Protein AF-A0A3D5YM19-F1 (afdb_monomer_lite)

Foldseek 3Di:
DDDDDDDPDDDDPPDDDDDDDDDDDDDVPAALVVLCCVQVPVLVVLLVVLVVVLVVLVVVCVVDVVSVVVCVVVSVVSVVSNVVSVCSNVVCVVVVVSVVRVVVVVVVQVVQVVPPVSCVVCVCVSVVND

Sequence (130 aa):
AQHLKVNIGPRTPGEFTMVLGYPGTTQEYLPAVAMDQLVNEVNAYKVEVRTVLLEIMDREMRKNEKAKIQYASKYASTANGWKKWIGQIEGIESTKGLDRKRRLEADFTARIAADPSLWSEYGSLLNDLN

Radius of gyration: 22.48 Å; chains: 1; bounding box: 57×44×56 Å

pLDDT: mean 96.61, std 2.2, range [79.94, 98.56]

Secondary structure (DSSP, 8-state):
---PPPP-SPP-TT-------------TT--HHHHHIIIIIIIHHHHHHHHHHHHHHHHHHHH-HHHHHHHHHHHHHHHHHHHHHHHHHHHHHHHTHHHHHHHHHHHHHHHHHTSHHHHHHHTTHHHHH-

Structure (mmCIF, N/CA/C/O backbone):
data_AF-A0A3D5YM19-F1
#
_entry.id   AF-A0A3D5YM19-F1
#
loop_
_atom_site.group_PDB
_atom_site.id
_atom_site.type_symbol
_atom_site.label_atom_id
_atom_site.label_alt_id
_atom_site.label_comp_id
_atom_site.label_asym_id
_atom_site.label_entity_id
_atom_site.label_seq_id
_atom_site.pdbx_PDB_ins_code
_atom_site.Cartn_x
_atom_site.Cartn_y
_atom_site.Cartn_z
_atom_site.occupancy
_atom_site.B_iso_or_equiv
_atom_site.auth_seq_id
_atom_site.auth_comp_id
_atom_site.auth_asym_id
_atom_site.auth_atom_id
_atom_site.pdbx_PDB_model_num
ATOM 1 N N . ALA A 1 1 ? -16.040 32.474 -5.975 1.00 79.94 1 ALA A N 1
ATOM 2 C CA . ALA A 1 1 ? -16.119 31.153 -5.317 1.00 79.94 1 ALA A CA 1
ATOM 3 C C . ALA A 1 1 ? -16.968 30.221 -6.175 1.00 79.94 1 ALA A C 1
ATOM 5 O O . ALA A 1 1 ? -17.964 30.680 -6.721 1.00 79.94 1 ALA A O 1
ATOM 6 N N . GLN A 1 2 ? -16.566 28.959 -6.333 1.00 92.19 2 GLN A N 1
ATOM 7 C CA . GLN A 1 2 ? -17.344 27.931 -7.036 1.00 92.19 2 GLN A CA 1
ATOM 8 C C . GLN A 1 2 ? -17.770 26.838 -6.051 1.00 92.19 2 GLN A C 1
ATOM 10 O O . GLN A 1 2 ? -17.129 26.652 -5.020 1.00 92.19 2 GLN A O 1
ATOM 15 N N . HIS A 1 3 ? -18.854 26.138 -6.372 1.00 94.69 3 HIS A N 1
ATOM 16 C CA . HIS A 1 3 ? -19.373 25.006 -5.608 1.00 94.69 3 HIS A CA 1
ATOM 17 C C . HIS A 1 3 ? -19.777 23.881 -6.566 1.00 94.69 3 HIS A C 1
ATOM 19 O O . HIS A 1 3 ? -20.058 24.124 -7.743 1.00 94.69 3 HIS A O 1
ATOM 25 N N . LEU A 1 4 ? -19.799 22.647 -6.061 1.00 96.94 4 LEU A N 1
ATOM 26 C CA . LEU A 1 4 ? -20.232 21.484 -6.832 1.00 96.94 4 LEU A CA 1
ATOM 27 C C . LEU A 1 4 ? -21.754 21.495 -7.008 1.00 96.94 4 LEU A C 1
ATOM 29 O O . LEU A 1 4 ? -22.491 21.838 -6.085 1.00 96.94 4 LEU A O 1
ATOM 33 N N . LYS A 1 5 ? -22.224 21.077 -8.186 1.00 96.44 5 LYS A N 1
ATOM 34 C CA . LYS A 1 5 ? -23.646 20.831 -8.458 1.00 96.44 5 LYS A CA 1
ATOM 35 C C . LYS A 1 5 ? -23.931 19.339 -8.315 1.00 96.44 5 LYS A C 1
ATOM 37 O O . LYS A 1 5 ? -23.158 18.517 -8.802 1.00 96.44 5 LYS A O 1
ATOM 42 N N . VAL A 1 6 ? -25.037 18.995 -7.663 1.00 95.56 6 VAL A N 1
ATOM 43 C CA . VAL A 1 6 ? -25.442 17.601 -7.444 1.00 95.56 6 VAL A CA 1
ATOM 44 C C . VAL A 1 6 ? -26.319 17.141 -8.604 1.00 95.56 6 VAL A C 1
ATOM 46 O O . VAL A 1 6 ? -27.329 17.772 -8.909 1.00 95.56 6 VAL A O 1
ATOM 49 N N . ASN A 1 7 ? -25.938 16.040 -9.249 1.00 94.69 7 ASN A N 1
ATOM 50 C CA . ASN A 1 7 ? -26.794 15.364 -10.219 1.00 94.69 7 ASN A CA 1
ATOM 51 C C . ASN A 1 7 ? -27.857 14.533 -9.473 1.00 94.69 7 ASN A C 1
ATOM 53 O O . ASN A 1 7 ? -27.492 13.711 -8.635 1.00 94.69 7 ASN A O 1
ATOM 57 N N . ILE A 1 8 ? -29.141 14.748 -9.779 1.00 96.81 8 ILE A N 1
ATOM 58 C CA . ILE A 1 8 ? -30.290 14.010 -9.209 1.00 96.81 8 ILE A CA 1
ATOM 59 C C . ILE A 1 8 ? -30.790 12.873 -10.112 1.00 96.81 8 ILE A C 1
ATOM 61 O O . ILE A 1 8 ? -31.696 12.136 -9.732 1.00 96.81 8 ILE A O 1
ATOM 65 N N . GLY A 1 9 ? -30.241 12.756 -11.324 1.00 95.00 9 GLY A N 1
ATOM 66 C CA . GLY A 1 9 ? -30.561 11.665 -12.234 1.00 95.00 9 GLY A CA 1
ATOM 67 C C . GLY A 1 9 ? -29.994 10.327 -11.747 1.00 95.00 9 GLY A C 1
ATOM 68 O O . GLY A 1 9 ? -29.043 10.302 -10.957 1.00 95.00 9 GLY A O 1
ATOM 69 N N . PRO A 1 10 ? -30.552 9.201 -12.220 1.00 93.75 10 PRO A N 1
ATOM 70 C CA . PRO A 1 10 ? -29.996 7.890 -11.925 1.00 93.75 10 PRO A CA 1
ATOM 71 C C . PRO A 1 10 ? -28.588 7.760 -12.519 1.00 93.75 10 PRO A C 1
ATOM 73 O O . PRO A 1 10 ? -28.303 8.292 -13.591 1.00 93.75 10 PRO A O 1
ATOM 76 N N . ARG A 1 11 ? -27.717 7.021 -11.827 1.00 93.81 11 ARG A N 1
ATOM 77 C CA . ARG A 1 11 ? -26.413 6.608 -12.358 1.00 93.81 11 ARG A CA 1
ATOM 78 C C . ARG A 1 11 ? -26.551 5.322 -13.154 1.00 93.81 11 ARG A C 1
ATOM 80 O O . ARG A 1 11 ? -27.374 4.472 -12.814 1.00 93.81 11 ARG A O 1
ATOM 87 N N . THR A 1 12 ? -25.711 5.159 -14.169 1.00 95.00 12 THR A N 1
ATOM 88 C CA . THR A 1 12 ? -25.673 3.936 -14.986 1.00 95.00 12 THR A CA 1
ATOM 89 C C . THR A 1 12 ? -24.334 3.203 -14.841 1.00 95.00 12 THR A C 1
ATOM 91 O O . THR A 1 12 ? -23.296 3.848 -14.680 1.00 95.00 12 THR A O 1
ATOM 94 N N . PRO A 1 13 ? -24.308 1.855 -14.863 1.00 96.19 13 PRO A N 1
ATOM 95 C CA . PRO A 1 13 ? -23.050 1.110 -14.884 1.00 96.19 13 PRO A CA 1
ATOM 96 C C . PRO A 1 13 ? -22.175 1.517 -16.079 1.00 96.19 13 PRO A C 1
ATOM 98 O O . PRO A 1 13 ? -22.656 1.571 -17.207 1.00 96.19 13 PRO A O 1
ATOM 101 N N . GLY A 1 14 ? -20.891 1.794 -15.833 1.00 95.94 14 GLY A N 1
ATOM 102 C CA . GLY A 1 14 ? -19.942 2.236 -16.865 1.00 95.94 14 GLY A CA 1
ATOM 103 C C . GLY A 1 14 ? -19.944 3.742 -17.149 1.00 95.94 14 GLY A C 1
ATOM 104 O O . GLY A 1 14 ? -19.159 4.202 -17.975 1.00 95.94 14 GLY A O 1
ATOM 105 N N . GLU A 1 15 ? -20.782 4.524 -16.464 1.00 97.12 15 GLU A N 1
ATOM 106 C CA . GLU A 1 15 ? -20.761 5.984 -16.554 1.00 97.12 15 GLU A CA 1
ATOM 107 C C . GLU A 1 15 ? -19.424 6.554 -16.054 1.00 97.12 15 GLU A C 1
ATOM 109 O O . GLU A 1 15 ? -18.871 6.107 -15.047 1.00 97.12 15 GLU A O 1
ATOM 114 N N . PHE A 1 16 ? -18.902 7.566 -16.752 1.00 95.88 16 PHE A N 1
ATOM 115 C CA . PHE A 1 16 ? -17.641 8.204 -16.387 1.00 95.88 16 PHE A CA 1
ATOM 116 C C . PHE A 1 16 ? -17.712 8.854 -15.000 1.00 95.88 16 PHE A C 1
ATOM 118 O O . PHE A 1 16 ? -18.620 9.629 -14.688 1.00 95.88 16 PHE A O 1
ATOM 125 N N . THR A 1 17 ? -16.680 8.609 -14.196 1.00 95.69 17 THR A N 1
ATOM 126 C CA . THR A 1 17 ? -16.491 9.256 -12.899 1.00 95.69 17 THR A CA 1
ATOM 127 C C . THR A 1 17 ? -15.064 9.752 -12.757 1.00 95.69 17 THR A C 1
ATOM 129 O O . THR A 1 17 ? -14.121 9.049 -13.110 1.00 95.69 17 THR A O 1
ATOM 132 N N . MET A 1 18 ? -14.908 10.928 -12.157 1.00 96.62 18 MET A N 1
ATOM 133 C CA . MET A 1 18 ? -13.615 11.473 -11.763 1.00 96.62 18 MET A CA 1
ATOM 134 C C . MET A 1 18 ? -13.686 11.905 -10.303 1.00 96.62 18 MET A C 1
ATOM 136 O O . MET A 1 18 ? -14.654 12.542 -9.886 1.00 96.62 18 MET A O 1
ATOM 140 N N . VAL A 1 19 ? -12.649 11.574 -9.540 1.00 96.50 19 VAL A N 1
ATOM 141 C CA . VAL A 1 19 ? -12.499 11.975 -8.140 1.00 96.50 19 VAL A CA 1
ATOM 142 C C . VAL A 1 19 ? -11.327 12.944 -8.045 1.00 96.50 19 VAL A C 1
ATOM 144 O O . VAL A 1 19 ? -10.240 12.658 -8.536 1.00 96.50 19 VAL A O 1
ATOM 147 N N . LEU A 1 20 ? -11.558 14.090 -7.410 1.00 96.69 20 LEU A N 1
ATOM 148 C CA . LEU A 1 20 ? -10.543 15.099 -7.111 1.00 96.69 20 LEU A CA 1
ATOM 149 C C . LEU A 1 20 ? -10.317 15.113 -5.599 1.00 96.69 20 LEU A C 1
ATOM 151 O O . LEU A 1 20 ? -11.278 15.112 -4.830 1.00 96.69 20 LEU A O 1
ATOM 155 N N . GLY A 1 21 ? -9.061 15.132 -5.168 1.00 95.88 21 GLY A N 1
ATOM 156 C CA . G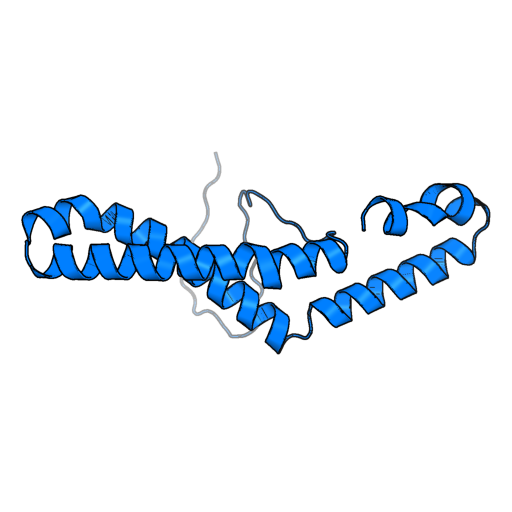LY A 1 21 ? -8.715 15.120 -3.752 1.00 95.88 21 GLY A CA 1
ATOM 157 C C . GLY A 1 21 ? -7.215 15.238 -3.523 1.00 95.88 21 GLY A C 1
ATOM 158 O O . GLY A 1 21 ? -6.460 15.557 -4.438 1.00 95.88 21 GLY A O 1
ATOM 159 N N . TYR A 1 22 ? -6.799 14.954 -2.292 1.00 97.25 22 TYR A N 1
ATOM 160 C CA . TYR A 1 22 ? -5.416 15.090 -1.837 1.00 97.25 22 TYR A CA 1
ATOM 161 C C . TYR A 1 22 ? -4.907 13.736 -1.320 1.00 97.25 22 TYR A C 1
ATOM 163 O O . TYR A 1 22 ? -4.893 13.512 -0.107 1.00 97.25 22 TYR A O 1
ATOM 171 N N . PRO A 1 23 ? -4.568 12.783 -2.211 1.00 95.69 23 PRO A N 1
ATOM 172 C CA . PRO A 1 23 ? -3.986 11.517 -1.782 1.00 95.69 23 PRO A CA 1
ATOM 173 C C . PRO A 1 23 ? -2.660 11.782 -1.058 1.00 95.69 23 PRO A C 1
ATOM 175 O O . PRO A 1 23 ? -1.838 12.557 -1.536 1.00 95.69 23 PRO A O 1
ATOM 178 N N . GLY A 1 24 ? -2.468 11.156 0.105 1.00 96.12 24 GLY A N 1
ATOM 179 C CA . GLY A 1 24 ? -1.302 11.417 0.953 1.00 96.12 24 GLY A CA 1
ATOM 180 C C . GLY A 1 24 ? -0.001 10.885 0.356 1.00 96.12 24 GLY A C 1
ATOM 181 O O . GLY A 1 24 ? 0.906 11.654 0.060 1.00 96.12 24 GLY A O 1
ATOM 182 N N . THR A 1 25 ? 0.102 9.565 0.192 1.00 95.62 25 THR A N 1
ATOM 183 C CA . THR A 1 25 ? 1.306 8.903 -0.328 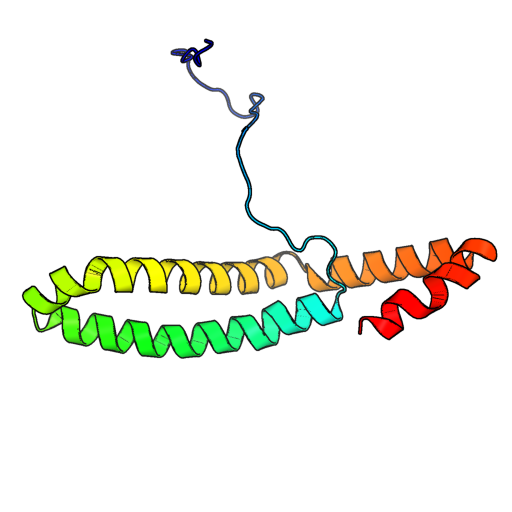1.00 95.62 25 THR A CA 1
ATOM 184 C C . THR A 1 25 ? 0.957 7.644 -1.116 1.00 95.62 25 THR A C 1
ATOM 186 O O . THR A 1 25 ? -0.073 7.010 -0.882 1.00 95.62 25 THR A O 1
ATOM 189 N N . THR A 1 26 ? 1.844 7.274 -2.038 1.00 95.38 26 THR A N 1
ATOM 190 C CA . THR A 1 26 ? 1.839 5.993 -2.754 1.00 95.38 26 THR A CA 1
ATOM 191 C C . THR A 1 26 ? 3.270 5.466 -2.853 1.00 95.38 26 THR A C 1
ATOM 193 O O . THR A 1 26 ? 4.230 6.209 -2.645 1.00 95.38 26 THR A O 1
ATOM 196 N N . GLN A 1 27 ? 3.418 4.172 -3.132 1.00 94.06 27 GLN A N 1
ATOM 197 C CA . GLN A 1 27 ? 4.716 3.503 -3.270 1.00 94.06 27 GLN A CA 1
ATOM 198 C C . GLN A 1 27 ? 4.770 2.675 -4.568 1.00 94.06 27 GLN A C 1
ATOM 200 O O . GLN A 1 27 ? 5.352 1.595 -4.615 1.00 94.06 27 GLN A O 1
ATOM 205 N N . GLU A 1 28 ? 4.154 3.186 -5.639 1.00 94.81 28 GLU A N 1
ATOM 206 C CA . GLU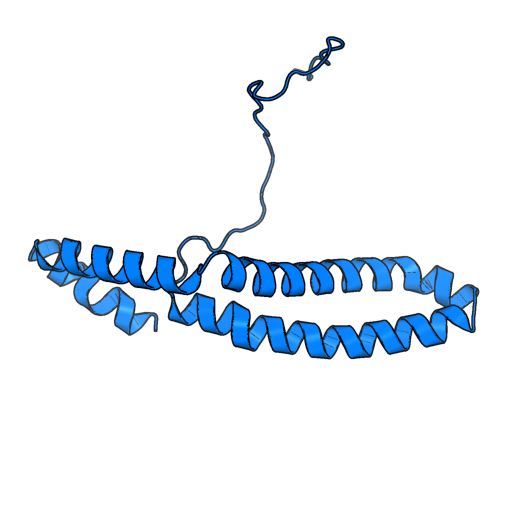 A 1 28 ? 3.948 2.453 -6.901 1.00 94.81 28 GLU A CA 1
ATOM 207 C C . GLU A 1 28 ? 5.246 2.040 -7.607 1.00 94.81 28 GLU A C 1
ATOM 209 O O . GLU A 1 28 ? 5.233 1.124 -8.426 1.00 94.81 28 GLU A O 1
ATOM 214 N N . TYR A 1 29 ? 6.377 2.674 -7.292 1.00 94.62 29 TYR A N 1
ATOM 215 C CA . TYR A 1 29 ? 7.670 2.461 -7.955 1.00 94.62 29 TYR A CA 1
ATOM 216 C C . TYR A 1 29 ? 8.682 1.686 -7.107 1.00 94.62 29 TYR A C 1
ATOM 218 O O . TYR A 1 29 ? 9.856 1.651 -7.456 1.00 94.62 29 TYR A O 1
ATOM 226 N N . LEU A 1 30 ? 8.247 1.039 -6.019 1.00 95.38 30 LEU A N 1
ATOM 227 C CA . LEU A 1 30 ? 9.135 0.150 -5.267 1.00 95.38 30 LEU A CA 1
ATOM 228 C C . LEU A 1 30 ? 9.672 -0.986 -6.160 1.00 95.38 30 LEU A C 1
ATOM 230 O O . LEU A 1 30 ? 8.889 -1.527 -6.963 1.00 95.38 30 LEU A O 1
ATOM 234 N N . PRO A 1 31 ? 10.954 -1.365 -5.991 1.00 96.31 31 PRO A N 1
ATOM 235 C CA . PRO A 1 31 ? 11.488 -2.626 -6.489 1.00 96.31 31 PRO A CA 1
ATOM 236 C C . PRO A 1 31 ? 10.736 -3.829 -5.912 1.00 96.31 31 PRO A C 1
ATOM 238 O O . PRO A 1 31 ? 10.097 -3.742 -4.857 1.00 96.31 31 PRO A O 1
ATOM 241 N N . ALA A 1 32 ? 10.832 -4.970 -6.585 1.00 96.56 32 ALA A N 1
ATOM 242 C CA . ALA A 1 32 ? 10.226 -6.223 -6.176 1.00 96.56 32 ALA A CA 1
ATOM 243 C C . ALA A 1 32 ? 10.719 -6.650 -4.792 1.00 96.56 32 ALA A C 1
ATOM 245 O O . ALA A 1 32 ? 9.895 -7.036 -3.973 1.00 96.56 32 ALA A O 1
ATOM 246 N N . VAL A 1 33 ? 12.017 -6.520 -4.497 1.00 96.19 33 VAL A N 1
ATOM 247 C CA . VAL A 1 33 ? 12.581 -6.887 -3.184 1.00 96.19 33 VAL A CA 1
ATOM 248 C C . VAL A 1 33 ? 11.986 -6.030 -2.064 1.00 96.19 33 VAL A C 1
ATOM 250 O O . VAL A 1 33 ? 11.506 -6.557 -1.064 1.00 96.19 33 VAL A O 1
ATOM 253 N N . ALA A 1 34 ? 11.912 -4.710 -2.255 1.00 95.88 34 ALA A N 1
ATOM 254 C CA . ALA A 1 34 ? 11.311 -3.810 -1.271 1.00 95.88 34 ALA A CA 1
ATOM 255 C C . ALA A 1 34 ? 9.803 -4.065 -1.085 1.00 95.88 34 ALA A C 1
ATOM 257 O O . ALA A 1 34 ? 9.275 -3.968 0.024 1.00 95.88 34 ALA A O 1
ATOM 258 N N . MET A 1 35 ? 9.096 -4.400 -2.168 1.00 96.00 35 MET A N 1
ATOM 259 C CA . MET A 1 35 ? 7.687 -4.783 -2.108 1.00 96.00 35 MET A CA 1
ATOM 260 C C . MET A 1 35 ? 7.488 -6.112 -1.367 1.00 96.00 35 MET A C 1
ATOM 262 O O . MET A 1 35 ? 6.561 -6.221 -0.567 1.00 96.00 35 MET A O 1
ATOM 266 N N . ASP A 1 36 ? 8.360 -7.090 -1.606 1.00 95.81 36 ASP A N 1
ATOM 267 C CA . ASP A 1 36 ? 8.366 -8.392 -0.937 1.00 95.81 36 ASP A CA 1
ATOM 268 C C . ASP A 1 36 ? 8.568 -8.223 0.570 1.00 95.81 36 ASP A C 1
ATOM 270 O O . ASP A 1 36 ? 7.727 -8.644 1.360 1.00 95.81 36 ASP A O 1
ATOM 274 N N . GLN A 1 37 ? 9.598 -7.474 0.973 1.00 96.56 37 GLN A N 1
ATOM 275 C CA . GLN A 1 37 ? 9.851 -7.147 2.375 1.00 96.56 37 GLN A CA 1
ATOM 276 C C . GLN A 1 37 ? 8.662 -6.415 3.014 1.00 96.56 37 GLN A C 1
ATOM 278 O O . GLN A 1 37 ? 8.269 -6.707 4.145 1.00 96.56 37 GLN A O 1
ATOM 283 N N . LEU A 1 38 ? 8.061 -5.452 2.310 1.00 95.75 38 LEU A N 1
ATOM 284 C CA . LEU A 1 38 ? 6.915 -4.713 2.833 1.00 95.75 38 LEU A CA 1
ATOM 285 C C . LEU A 1 38 ? 5.727 -5.641 3.122 1.00 95.75 38 LEU A C 1
ATOM 287 O O . LEU A 1 38 ? 5.063 -5.484 4.148 1.00 95.75 38 LEU A O 1
ATOM 291 N N . VAL A 1 39 ? 5.439 -6.569 2.213 1.00 94.94 39 VAL A N 1
ATOM 292 C CA . VAL A 1 39 ? 4.246 -7.416 2.276 1.00 94.94 39 VAL A CA 1
ATOM 293 C C . VAL A 1 39 ? 4.473 -8.636 3.165 1.00 94.94 39 VAL A C 1
ATOM 295 O O . VAL A 1 39 ? 3.711 -8.841 4.108 1.00 94.94 39 VAL A O 1
ATOM 298 N N . ASN A 1 40 ? 5.520 -9.408 2.895 1.00 93.69 40 ASN A N 1
ATOM 299 C CA . ASN A 1 40 ? 5.734 -10.715 3.508 1.00 93.69 40 ASN A CA 1
ATOM 300 C C . ASN A 1 40 ? 6.415 -10.636 4.877 1.00 93.69 40 ASN A C 1
ATOM 302 O O . ASN A 1 40 ? 6.177 -11.502 5.708 1.00 93.69 40 ASN A O 1
ATOM 306 N N . GLU A 1 41 ? 7.164 -9.566 5.159 1.00 96.69 41 GLU A N 1
ATOM 307 C CA . GLU A 1 41 ? 7.831 -9.391 6.455 1.00 96.69 41 GLU A CA 1
ATOM 308 C C . GLU A 1 41 ? 7.134 -8.314 7.295 1.00 96.69 41 GLU A C 1
ATOM 310 O O . GLU A 1 41 ? 6.567 -8.566 8.361 1.00 96.69 41 GLU A O 1
ATOM 315 N N . VAL A 1 42 ? 7.134 -7.072 6.803 1.00 97.62 42 VAL A N 1
ATOM 316 C CA . VAL A 1 42 ? 6.720 -5.907 7.595 1.00 97.62 42 VAL A CA 1
ATOM 317 C C . VAL A 1 42 ? 5.221 -5.923 7.880 1.00 97.62 42 VAL A C 1
ATOM 319 O O . VAL A 1 42 ? 4.806 -5.668 9.015 1.00 97.62 42 VAL A O 1
ATOM 322 N N . ASN A 1 43 ? 4.390 -6.163 6.866 1.00 97.75 43 ASN A N 1
ATOM 323 C CA . ASN A 1 43 ? 2.943 -6.211 7.046 1.00 97.75 43 ASN A CA 1
ATOM 324 C C . ASN A 1 43 ? 2.524 -7.449 7.845 1.00 97.75 43 ASN A C 1
ATOM 326 O O . ASN A 1 43 ? 1.681 -7.299 8.727 1.00 97.75 43 ASN A O 1
ATOM 330 N N . ALA A 1 44 ? 3.133 -8.615 7.604 1.00 96.44 44 ALA A N 1
ATOM 331 C CA . ALA A 1 44 ? 2.866 -9.835 8.367 1.00 96.44 44 ALA A CA 1
ATOM 332 C C . ALA A 1 44 ? 3.110 -9.623 9.871 1.00 96.44 44 ALA A C 1
ATOM 334 O O . ALA A 1 44 ? 2.180 -9.739 10.671 1.00 96.44 44 ALA A O 1
ATOM 335 N N . TYR A 1 45 ? 4.299 -9.143 10.248 1.00 97.75 45 TYR A N 1
ATOM 336 C CA . TYR A 1 45 ? 4.620 -8.828 11.644 1.00 97.75 45 TYR A CA 1
ATOM 337 C C . TYR A 1 45 ? 3.648 -7.806 12.261 1.00 97.75 45 TYR A C 1
ATOM 339 O O . TYR A 1 45 ? 3.167 -7.948 13.388 1.00 97.75 45 TYR A O 1
ATOM 347 N N . LYS A 1 46 ? 3.303 -6.752 11.512 1.00 98.00 46 LYS A N 1
ATOM 348 C CA . LYS A 1 46 ? 2.336 -5.744 11.968 1.00 98.00 46 LYS A CA 1
ATOM 349 C C . LYS A 1 46 ? 0.940 -6.328 12.194 1.00 98.00 46 LYS A C 1
ATOM 351 O O . LYS A 1 46 ? 0.236 -5.869 13.101 1.00 98.00 46 LYS A O 1
ATOM 356 N N . VAL A 1 47 ? 0.522 -7.285 11.367 1.00 98.44 47 VAL A N 1
ATOM 357 C CA . VAL A 1 47 ? -0.753 -7.993 11.512 1.00 98.44 47 VAL A CA 1
ATOM 358 C C . VAL A 1 47 ? -0.734 -8.856 12.767 1.00 98.44 47 VAL A C 1
ATOM 360 O O . VAL A 1 47 ? -1.672 -8.754 13.557 1.00 98.44 47 VAL A O 1
ATOM 363 N N . GLU A 1 48 ? 0.331 -9.616 13.012 1.00 98.12 48 GLU A N 1
ATOM 364 C CA . GLU A 1 48 ? 0.480 -10.445 14.216 1.00 98.12 48 GLU A CA 1
ATOM 365 C C . GLU A 1 48 ? 0.363 -9.611 15.497 1.00 98.12 48 GLU A C 1
ATOM 367 O O . GLU A 1 48 ? -0.506 -9.860 16.337 1.00 98.12 48 GLU A O 1
ATOM 372 N N . VAL A 1 49 ? 1.157 -8.540 15.606 1.00 98.25 49 VAL A N 1
ATOM 373 C CA . VAL A 1 49 ? 1.144 -7.653 16.781 1.00 98.25 49 VAL A CA 1
ATOM 374 C C . VAL A 1 49 ? -0.236 -7.033 16.999 1.00 98.25 49 VAL A C 1
ATOM 376 O O . VAL A 1 49 ? -0.731 -6.968 18.129 1.00 98.25 49 VAL A O 1
ATOM 379 N N . ARG A 1 50 ? -0.888 -6.563 15.926 1.00 98.25 50 ARG A N 1
ATOM 380 C CA . ARG A 1 50 ? -2.217 -5.950 16.051 1.00 98.25 50 ARG A CA 1
ATOM 381 C C . ARG A 1 50 ? -3.311 -6.958 16.361 1.00 98.25 50 ARG A C 1
ATOM 383 O O . ARG A 1 50 ? -4.266 -6.564 17.020 1.00 98.25 50 ARG A O 1
ATOM 390 N N . THR A 1 51 ? -3.172 -8.210 15.944 1.00 98.50 51 THR A N 1
ATOM 391 C CA . THR A 1 51 ? -4.127 -9.273 16.278 1.00 98.50 51 THR A CA 1
ATOM 392 C C . THR A 1 51 ? -4.180 -9.458 17.792 1.00 98.50 51 THR A C 1
ATOM 394 O O . THR A 1 51 ? -5.233 -9.252 18.392 1.00 98.50 51 THR A O 1
ATOM 397 N N . VAL A 1 52 ? -3.023 -9.663 18.430 1.00 98.50 52 VAL A N 1
ATOM 398 C CA . VAL A 1 52 ? -2.930 -9.809 19.894 1.00 98.50 52 VAL A CA 1
ATOM 399 C C . VAL A 1 52 ? -3.462 -8.569 20.621 1.00 98.50 52 VAL A C 1
ATOM 401 O O . VAL A 1 52 ? -4.235 -8.675 21.576 1.00 98.50 52 VAL A O 1
ATOM 404 N N . LEU A 1 53 ? -3.086 -7.369 20.166 1.00 98.00 53 LEU A N 1
ATOM 405 C CA . LEU A 1 53 ? -3.550 -6.124 20.780 1.00 98.00 53 LEU A CA 1
ATOM 406 C C . LEU A 1 53 ? -5.076 -5.979 20.700 1.00 98.00 53 LEU A C 1
ATOM 408 O O . LEU A 1 53 ? -5.716 -5.640 21.696 1.00 98.00 53 LEU A O 1
ATOM 412 N N . LEU A 1 54 ? -5.661 -6.226 19.526 1.00 98.50 54 LEU A N 1
ATOM 413 C CA . LEU A 1 54 ? -7.102 -6.112 19.312 1.00 98.50 54 LEU A CA 1
ATOM 414 C C . LEU A 1 54 ? -7.869 -7.161 20.119 1.00 98.50 54 LEU A C 1
ATOM 416 O O . LEU A 1 54 ? -8.902 -6.822 20.687 1.00 98.50 54 LEU A O 1
ATOM 420 N N . GLU A 1 55 ? -7.363 -8.387 20.241 1.00 98.50 55 GLU A N 1
ATOM 421 C CA . GLU A 1 55 ? -7.969 -9.427 21.082 1.00 98.50 55 GLU A CA 1
ATOM 422 C C . GLU A 1 55 ? -8.002 -9.028 22.561 1.00 98.50 55 GLU A C 1
ATOM 424 O O . GLU A 1 55 ? -9.032 -9.163 23.226 1.00 98.50 55 GLU A O 1
ATOM 429 N N . ILE A 1 56 ? -6.897 -8.485 23.082 1.00 98.00 56 ILE A N 1
ATOM 430 C CA . ILE A 1 56 ? -6.834 -7.989 24.462 1.00 98.00 56 ILE A CA 1
ATOM 431 C C . ILE A 1 56 ? -7.830 -6.844 24.654 1.00 98.00 56 ILE A C 1
ATOM 433 O O . ILE A 1 56 ? -8.608 -6.858 25.610 1.00 98.00 56 ILE A O 1
ATOM 437 N N . MET A 1 57 ? -7.828 -5.864 23.747 1.00 97.56 57 MET A N 1
ATOM 438 C CA . MET A 1 57 ? -8.746 -4.730 23.819 1.00 97.56 57 MET A CA 1
ATOM 439 C C . MET A 1 57 ? -10.205 -5.192 23.770 1.00 97.56 57 MET A C 1
ATOM 441 O O . MET A 1 57 ? -10.992 -4.773 24.611 1.00 97.56 57 MET A O 1
ATOM 445 N N . ASP A 1 58 ? -10.569 -6.063 22.828 1.00 98.06 58 ASP A N 1
ATOM 446 C CA . ASP A 1 58 ? -11.934 -6.580 22.685 1.00 98.06 58 ASP A CA 1
ATOM 447 C C . ASP A 1 58 ? -12.389 -7.306 23.956 1.00 98.06 58 ASP A C 1
ATOM 449 O O . ASP A 1 58 ? -13.451 -6.999 24.502 1.00 98.06 58 ASP A O 1
ATOM 453 N N . ARG A 1 59 ? -11.544 -8.190 24.500 1.00 98.19 59 ARG A N 1
ATOM 454 C CA . ARG A 1 59 ? -11.837 -8.918 25.738 1.00 98.19 59 ARG A CA 1
ATOM 455 C C . ARG A 1 59 ? -12.104 -7.980 26.914 1.00 98.19 59 ARG A C 1
ATOM 457 O O . ARG A 1 59 ? -13.060 -8.204 27.654 1.00 98.19 59 ARG A O 1
ATOM 464 N N . GLU A 1 60 ? -11.280 -6.953 27.115 1.00 97.88 60 GLU A N 1
ATOM 465 C CA . GLU A 1 60 ? -11.463 -6.027 28.242 1.00 97.88 60 GLU A CA 1
ATOM 466 C C . GLU A 1 60 ? -12.639 -5.063 28.024 1.00 97.88 60 GLU A C 1
ATOM 468 O O . GLU A 1 60 ? -13.385 -4.774 28.961 1.00 97.88 60 GLU A O 1
ATOM 473 N N . MET A 1 61 ? -12.882 -4.627 26.785 1.00 98.06 61 MET A N 1
ATOM 474 C CA . MET A 1 61 ? -14.047 -3.803 26.448 1.00 98.06 61 MET A CA 1
ATOM 475 C C . MET A 1 61 ? -15.369 -4.560 26.643 1.00 98.06 61 MET A C 1
ATOM 477 O O . MET A 1 61 ? -16.345 -3.967 27.093 1.00 98.06 61 MET A O 1
ATOM 481 N N . ARG A 1 62 ? -15.420 -5.870 26.370 1.00 97.75 62 ARG A N 1
ATOM 482 C CA . ARG A 1 62 ? -16.624 -6.692 26.612 1.00 97.75 62 ARG A CA 1
ATOM 483 C C . ARG A 1 62 ? -16.983 -6.830 28.089 1.00 97.75 62 ARG A C 1
ATOM 485 O O . ARG A 1 62 ? -18.152 -7.015 28.408 1.00 97.75 62 ARG A O 1
ATOM 492 N N . LYS A 1 63 ? -15.997 -6.745 28.984 1.00 98.06 63 LYS A N 1
ATOM 493 C CA . LYS A 1 63 ? -16.206 -6.848 30.436 1.00 98.06 63 LYS A CA 1
ATOM 494 C C . LYS A 1 63 ? -16.655 -5.530 31.069 1.00 98.06 63 LYS A C 1
ATOM 496 O O . LYS A 1 63 ? -17.203 -5.549 32.167 1.00 98.06 63 LYS A O 1
ATOM 501 N N . ASN A 1 64 ? -16.374 -4.387 30.438 1.00 97.25 64 ASN A N 1
ATOM 502 C CA . ASN A 1 64 ? -16.558 -3.074 31.052 1.00 97.25 64 ASN A CA 1
ATOM 503 C C . ASN A 1 64 ? -17.018 -2.016 30.034 1.00 97.25 64 ASN A C 1
ATOM 505 O O . ASN A 1 64 ? -16.246 -1.570 29.185 1.00 97.25 64 ASN A O 1
ATOM 509 N N . GLU A 1 65 ? -18.255 -1.536 30.189 1.00 97.56 65 GLU A N 1
ATOM 510 C CA . GLU A 1 65 ? -18.857 -0.551 29.279 1.00 97.56 65 GLU A CA 1
ATOM 511 C C . GLU A 1 65 ? -18.117 0.800 29.281 1.00 97.56 65 GLU A C 1
ATOM 513 O O . GLU A 1 65 ? -17.969 1.432 28.235 1.00 97.56 65 GLU A O 1
ATOM 518 N N . LYS A 1 66 ? -17.568 1.236 30.425 1.00 97.81 66 LYS A N 1
ATOM 519 C CA . LYS A 1 66 ? -16.749 2.459 30.485 1.00 97.81 66 LYS A CA 1
ATOM 520 C C . LYS A 1 66 ? -15.471 2.293 29.664 1.00 97.81 66 LYS A C 1
ATOM 522 O O . LYS A 1 66 ? -15.122 3.194 28.903 1.00 97.81 66 LYS A O 1
ATOM 527 N N . ALA A 1 67 ? -14.796 1.147 29.783 1.00 97.19 67 ALA A N 1
ATOM 528 C CA . ALA A 1 67 ? -13.606 0.848 28.987 1.00 97.19 67 ALA A CA 1
ATOM 529 C C . ALA A 1 67 ? -13.944 0.788 27.490 1.00 97.19 67 ALA A C 1
ATOM 531 O O . ALA A 1 67 ? -13.236 1.386 26.682 1.00 97.19 67 ALA A O 1
ATOM 532 N N . LYS A 1 68 ? -15.062 0.151 27.126 1.00 98.00 68 LYS A N 1
ATOM 533 C CA . LYS A 1 68 ? -15.570 0.102 25.750 1.00 98.00 68 LYS A CA 1
ATOM 534 C C . LYS A 1 68 ? -15.765 1.491 25.153 1.00 98.00 68 LYS A C 1
ATOM 536 O O . LYS A 1 68 ? -15.215 1.764 24.091 1.00 98.00 68 LYS A O 1
ATOM 541 N N . ILE A 1 69 ? -16.466 2.390 25.843 1.00 97.94 69 ILE A N 1
ATOM 542 C CA . ILE A 1 69 ? -16.673 3.768 25.366 1.00 97.94 69 ILE A CA 1
ATOM 543 C C . ILE A 1 69 ? -15.333 4.508 25.231 1.00 97.94 69 ILE A C 1
ATOM 545 O O . ILE A 1 69 ? -15.092 5.174 24.227 1.00 97.94 69 ILE A O 1
ATOM 549 N N . GLN A 1 70 ? -14.432 4.363 26.207 1.00 97.88 70 GLN A N 1
ATOM 550 C CA . GLN A 1 70 ? -13.138 5.055 26.206 1.00 97.88 70 GLN A CA 1
ATOM 551 C C . GLN A 1 70 ? -12.173 4.562 25.119 1.00 97.88 70 GLN A C 1
ATOM 553 O O . GLN A 1 70 ? -11.364 5.344 24.613 1.00 97.88 70 GLN A O 1
ATOM 558 N N . TYR A 1 71 ? -12.229 3.276 24.764 1.00 97.94 71 TYR A N 1
ATOM 559 C CA . TYR A 1 71 ? -11.297 2.659 23.820 1.00 97.94 71 TYR A CA 1
ATOM 560 C C . TYR A 1 71 ? -11.878 2.415 22.428 1.00 97.94 71 TYR A C 1
ATOM 562 O O . TYR A 1 71 ? -11.096 2.120 21.526 1.00 97.94 71 TYR A O 1
ATOM 570 N N . ALA A 1 72 ? -13.180 2.614 22.204 1.00 98.06 72 ALA A N 1
ATOM 571 C CA . ALA A 1 72 ? -13.832 2.386 20.911 1.00 98.06 72 ALA A CA 1
ATOM 572 C C . ALA A 1 72 ? -13.084 3.037 19.732 1.00 98.06 72 ALA A C 1
ATOM 574 O O . ALA A 1 72 ? -12.732 2.354 18.770 1.00 98.06 72 ALA A O 1
ATOM 575 N N . SER A 1 73 ? -12.751 4.331 19.820 1.00 98.19 73 SER A N 1
ATOM 576 C CA . SER A 1 73 ? -12.043 5.043 18.740 1.00 98.19 73 SER A CA 1
ATOM 577 C C . SER A 1 73 ? -10.620 4.518 18.508 1.00 98.19 73 SER A C 1
ATOM 579 O O . SER A 1 73 ? -10.159 4.437 17.364 1.00 98.19 73 SER A O 1
ATOM 581 N N . LYS A 1 74 ? -9.923 4.124 19.584 1.00 97.75 74 LYS A N 1
ATOM 582 C CA . LYS A 1 74 ? -8.569 3.549 19.514 1.00 97.75 74 LYS A CA 1
ATOM 583 C C . LYS A 1 74 ? -8.601 2.153 18.900 1.00 97.75 74 LYS A C 1
ATOM 585 O O . LYS A 1 74 ? -7.780 1.852 18.034 1.00 97.75 74 LYS A O 1
ATOM 590 N N . TYR A 1 75 ? -9.572 1.335 19.304 1.00 98.25 75 TYR A N 1
ATOM 591 C CA . TYR A 1 75 ? -9.824 0.020 18.731 1.00 98.25 75 TYR A CA 1
ATOM 592 C C . TYR A 1 75 ? -10.108 0.138 17.234 1.00 98.25 75 TYR A C 1
ATOM 594 O O . TYR A 1 75 ? -9.412 -0.476 16.433 1.00 98.25 75 TYR A O 1
ATOM 602 N N . ALA A 1 76 ? -11.054 0.997 16.839 1.00 98.38 76 ALA A N 1
ATOM 603 C CA . ALA A 1 76 ? -11.451 1.170 15.444 1.00 98.38 76 ALA A CA 1
ATOM 604 C C . ALA A 1 76 ? -10.285 1.625 14.549 1.00 98.38 76 ALA A C 1
ATOM 606 O O . ALA A 1 76 ? -10.049 1.042 13.493 1.00 98.38 76 ALA A O 1
ATOM 607 N N . SER A 1 77 ? -9.507 2.618 14.989 1.00 98.12 77 SER A N 1
ATOM 608 C CA . SER A 1 77 ? -8.341 3.107 14.235 1.00 98.12 77 SER A CA 1
ATOM 609 C C . SER A 1 77 ? -7.245 2.040 14.108 1.00 98.12 77 SER A C 1
ATOM 611 O O . SER A 1 77 ? -6.616 1.892 13.055 1.00 98.12 77 SER A O 1
ATOM 613 N N . THR A 1 78 ? -7.040 1.248 15.164 1.00 98.06 78 THR A N 1
ATOM 614 C CA . THR A 1 78 ? -6.088 0.127 15.165 1.00 98.06 78 THR A CA 1
ATOM 615 C C . THR A 1 78 ? -6.558 -0.991 14.234 1.00 98.06 78 THR A C 1
ATOM 617 O O . THR A 1 78 ? -5.784 -1.461 13.396 1.00 98.06 78 THR A O 1
ATOM 620 N N . ALA A 1 79 ? -7.838 -1.353 14.306 1.00 98.44 79 ALA A N 1
ATOM 621 C CA . ALA A 1 79 ? -8.463 -2.352 13.451 1.00 98.44 79 ALA A CA 1
ATOM 622 C C . ALA A 1 79 ? -8.457 -1.933 11.974 1.00 98.44 79 ALA A C 1
ATOM 624 O O . ALA A 1 79 ? -8.260 -2.778 11.110 1.00 98.44 79 ALA A O 1
ATOM 625 N N . ASN A 1 80 ? -8.610 -0.641 11.665 1.00 98.50 80 ASN A N 1
ATOM 626 C CA . ASN A 1 80 ? -8.556 -0.143 10.289 1.00 98.50 80 ASN A CA 1
ATOM 627 C C . ASN A 1 80 ? -7.193 -0.422 9.634 1.00 98.50 80 ASN A C 1
ATOM 629 O O . ASN A 1 80 ? -7.120 -1.013 8.561 1.00 98.50 80 ASN A O 1
ATOM 633 N N . GLY A 1 81 ? -6.095 -0.055 10.305 1.00 97.75 81 GLY A N 1
ATOM 634 C CA . GLY A 1 81 ? -4.756 -0.348 9.783 1.00 97.75 81 GLY A CA 1
ATOM 635 C C . GLY A 1 81 ? -4.448 -1.848 9.730 1.00 97.75 81 GLY A C 1
ATOM 636 O O . GLY A 1 81 ? -3.840 -2.294 8.765 1.00 97.75 81 GLY A O 1
ATOM 637 N N . TRP A 1 82 ? -4.922 -2.620 10.715 1.00 98.56 82 TRP A N 1
ATOM 638 C CA . TRP A 1 82 ? -4.798 -4.083 10.736 1.00 98.56 82 TRP A CA 1
ATOM 639 C C . TRP A 1 82 ? -5.472 -4.727 9.516 1.00 98.56 82 TRP A C 1
ATOM 641 O O . TRP A 1 82 ? -4.811 -5.431 8.757 1.00 98.56 82 TRP A O 1
ATOM 651 N N . LYS A 1 83 ? -6.740 -4.386 9.248 1.00 98.50 83 LYS A N 1
ATOM 652 C CA . LYS A 1 83 ? -7.483 -4.855 8.066 1.00 98.50 83 LYS A CA 1
ATOM 653 C C . LYS A 1 83 ? -6.829 -4.425 6.757 1.00 98.50 83 LYS A C 1
ATOM 655 O O . LYS A 1 83 ? -6.782 -5.208 5.817 1.00 98.50 83 LYS A O 1
ATOM 660 N N . LYS A 1 84 ? -6.305 -3.194 6.698 1.00 97.81 84 LYS A N 1
ATOM 661 C CA . LYS A 1 84 ? -5.583 -2.697 5.521 1.00 97.81 84 LYS A CA 1
ATOM 662 C C . LYS A 1 84 ? -4.398 -3.601 5.178 1.00 97.81 84 LYS A C 1
ATOM 664 O O . LYS A 1 84 ? -4.229 -3.938 4.015 1.00 97.81 84 LYS A O 1
ATOM 669 N N . TRP A 1 85 ? -3.581 -3.972 6.162 1.00 98.31 85 TRP A N 1
ATOM 670 C CA . TRP A 1 85 ? -2.399 -4.800 5.912 1.00 98.31 85 TRP A CA 1
ATOM 671 C C . TRP A 1 85 ? -2.756 -6.231 5.518 1.00 98.31 85 TRP A C 1
ATOM 673 O O . TRP A 1 85 ? -2.144 -6.739 4.586 1.00 98.31 85 TRP A O 1
ATOM 683 N N . ILE A 1 86 ? -3.786 -6.827 6.132 1.00 98.19 86 ILE A N 1
ATOM 684 C CA . ILE A 1 86 ? -4.331 -8.126 5.698 1.00 98.19 86 ILE A CA 1
ATOM 685 C C . ILE A 1 86 ? -4.741 -8.060 4.223 1.00 98.19 86 ILE A C 1
ATOM 687 O O . ILE A 1 86 ? -4.235 -8.823 3.407 1.00 98.19 86 ILE A O 1
ATOM 691 N N . GLY A 1 87 ? -5.565 -7.074 3.852 1.00 97.81 87 GLY A N 1
ATOM 692 C CA . GLY A 1 87 ? -6.016 -6.924 2.467 1.00 97.81 87 GLY A CA 1
ATOM 693 C C . GLY A 1 87 ? -4.885 -6.615 1.479 1.00 97.81 87 GLY A C 1
ATOM 694 O O . GLY A 1 87 ? -4.967 -7.000 0.317 1.00 97.81 87 GLY A O 1
ATOM 695 N N . GLN A 1 88 ? -3.810 -5.946 1.913 1.00 96.94 88 GLN A N 1
ATOM 696 C CA . GLN A 1 88 ? -2.620 -5.754 1.079 1.00 96.94 88 GLN A CA 1
ATOM 697 C C . GLN A 1 88 ? -1.889 -7.075 0.824 1.00 96.94 88 GLN A C 1
ATOM 699 O O . GLN A 1 88 ? -1.512 -7.324 -0.316 1.00 96.94 88 GLN A O 1
ATOM 704 N N . ILE A 1 89 ? -1.715 -7.918 1.845 1.00 96.94 89 ILE A N 1
ATOM 705 C CA . ILE A 1 89 ? -1.093 -9.242 1.695 1.00 96.94 89 ILE A CA 1
ATOM 706 C C . ILE A 1 89 ? -1.916 -10.100 0.724 1.00 96.94 89 ILE A C 1
ATOM 708 O O . ILE A 1 89 ? -1.406 -10.503 -0.321 1.00 96.94 89 ILE A O 1
ATOM 712 N N . GLU A 1 90 ? -3.213 -10.262 0.998 1.00 97.62 90 GLU A N 1
ATOM 713 C CA . GLU A 1 90 ? -4.138 -11.044 0.163 1.00 97.62 90 GLU A CA 1
ATOM 714 C C . GLU A 1 90 ? -4.228 -10.500 -1.275 1.00 97.62 90 GLU A C 1
ATOM 716 O O . GLU A 1 90 ? -4.271 -11.246 -2.258 1.00 97.62 90 GLU A O 1
ATOM 721 N N . GLY A 1 91 ? -4.243 -9.174 -1.425 1.00 96.75 91 GLY A N 1
ATOM 722 C CA . GLY A 1 91 ? -4.313 -8.505 -2.721 1.00 96.75 91 GLY A CA 1
ATOM 723 C C . GLY A 1 91 ? -3.065 -8.730 -3.574 1.00 96.75 91 GLY A C 1
ATOM 724 O O . GLY A 1 91 ? -3.172 -8.980 -4.775 1.00 96.75 91 GLY A O 1
ATOM 725 N N . ILE A 1 92 ? -1.872 -8.671 -2.977 1.00 96.06 92 ILE A N 1
ATOM 726 C CA . ILE A 1 92 ? -0.624 -8.918 -3.709 1.00 96.06 92 ILE A CA 1
ATOM 727 C C . ILE A 1 92 ? -0.486 -10.388 -4.098 1.00 96.06 92 ILE A C 1
ATOM 729 O O . ILE A 1 92 ? -0.085 -10.667 -5.232 1.00 96.06 92 ILE A O 1
ATOM 733 N N . GLU A 1 93 ? -0.869 -11.309 -3.215 1.00 95.44 93 GLU A N 1
ATOM 734 C CA . GLU A 1 93 ? -0.869 -12.743 -3.508 1.00 95.44 93 GLU A CA 1
ATOM 735 C C . GLU A 1 93 ? -1.839 -13.075 -4.654 1.00 95.44 93 GLU A C 1
ATOM 737 O O . GLU A 1 93 ? -1.435 -13.616 -5.686 1.00 95.44 93 GLU A O 1
ATOM 742 N N . SER A 1 94 ? -3.104 -12.660 -4.532 1.00 97.25 94 SER A N 1
ATOM 743 C CA . SER A 1 94 ? -4.151 -12.962 -5.520 1.00 97.25 94 SER A CA 1
ATOM 744 C C . SER A 1 94 ? -3.877 -12.370 -6.906 1.00 97.25 94 SER A C 1
ATOM 746 O O . SER A 1 94 ? -4.211 -12.981 -7.923 1.00 97.25 94 SER A O 1
ATOM 748 N N . THR A 1 95 ? -3.239 -11.200 -6.974 1.00 96.44 95 THR A N 1
ATOM 749 C CA . THR A 1 95 ? -2.911 -10.534 -8.246 1.00 96.44 95 THR A CA 1
ATOM 750 C C . THR A 1 95 ? -1.555 -10.938 -8.822 1.00 96.44 95 THR A C 1
ATOM 752 O O . THR A 1 95 ? -1.207 -10.489 -9.919 1.00 96.44 95 THR A O 1
ATOM 755 N N . LYS A 1 96 ? -0.774 -11.767 -8.112 1.00 96.62 96 LYS A N 1
ATOM 756 C CA . LYS A 1 96 ? 0.637 -12.048 -8.430 1.00 96.62 96 LYS A CA 1
ATOM 757 C C . LYS A 1 96 ? 1.442 -10.754 -8.607 1.00 96.62 96 LYS A C 1
ATOM 759 O O . LYS A 1 96 ? 2.219 -10.600 -9.557 1.00 96.62 96 LYS A O 1
ATOM 764 N N . GLY A 1 97 ? 1.216 -9.793 -7.709 1.00 95.81 97 GLY A N 1
ATOM 765 C CA . GLY A 1 97 ? 1.780 -8.444 -7.797 1.00 95.81 97 GLY A CA 1
ATOM 766 C C . GLY A 1 97 ? 3.310 -8.442 -7.819 1.00 95.81 97 GLY A C 1
ATOM 767 O O . GLY A 1 97 ? 3.913 -7.723 -8.618 1.00 95.81 97 GLY A O 1
ATOM 768 N N . LEU A 1 98 ? 3.933 -9.315 -7.023 1.00 96.38 98 LEU A N 1
ATOM 769 C CA . LEU A 1 98 ? 5.387 -9.454 -6.968 1.00 96.38 98 LEU A CA 1
ATOM 770 C C . LEU A 1 98 ? 5.974 -9.957 -8.296 1.00 96.38 98 LEU A C 1
ATOM 772 O O . LEU A 1 98 ? 6.938 -9.392 -8.807 1.00 96.38 98 LEU A O 1
ATOM 776 N N . ASP A 1 99 ? 5.344 -10.954 -8.921 1.00 97.00 99 ASP A N 1
ATOM 777 C CA . ASP A 1 99 ? 5.780 -11.453 -10.230 1.00 97.00 99 ASP A CA 1
ATOM 778 C C . ASP A 1 99 ? 5.628 -10.389 -11.317 1.00 97.00 99 ASP A C 1
ATOM 780 O O . ASP A 1 99 ? 6.456 -10.284 -12.224 1.00 97.00 99 ASP A O 1
ATOM 784 N N . ARG A 1 100 ? 4.565 -9.579 -11.242 1.00 96.88 100 ARG A N 1
ATOM 785 C CA . ARG A 1 100 ? 4.381 -8.449 -12.157 1.00 96.88 100 ARG A CA 1
ATOM 786 C C . ARG A 1 100 ? 5.506 -7.430 -12.004 1.00 96.88 100 ARG A C 1
ATOM 788 O O . ARG A 1 100 ? 5.979 -6.926 -13.019 1.00 96.88 100 ARG A O 1
ATOM 795 N N . LYS A 1 101 ? 5.954 -7.160 -10.777 1.00 96.31 101 LYS A N 1
ATOM 796 C CA . LYS A 1 101 ? 7.090 -6.273 -10.512 1.00 96.31 101 LYS A CA 1
ATOM 797 C C . LYS A 1 101 ? 8.408 -6.828 -11.031 1.00 96.31 101 LYS A C 1
ATOM 799 O O . LYS A 1 101 ? 9.074 -6.127 -11.779 1.00 96.31 101 LYS A O 1
ATOM 804 N N . ARG A 1 102 ? 8.709 -8.100 -10.770 1.00 97.19 102 ARG A N 1
ATOM 805 C CA . ARG A 1 102 ? 9.902 -8.769 -11.321 1.00 97.19 102 ARG A CA 1
ATOM 806 C C . ARG A 1 102 ? 9.936 -8.730 -12.853 1.00 97.19 102 ARG A C 1
ATOM 808 O O . ARG A 1 102 ? 10.985 -8.510 -13.448 1.00 97.1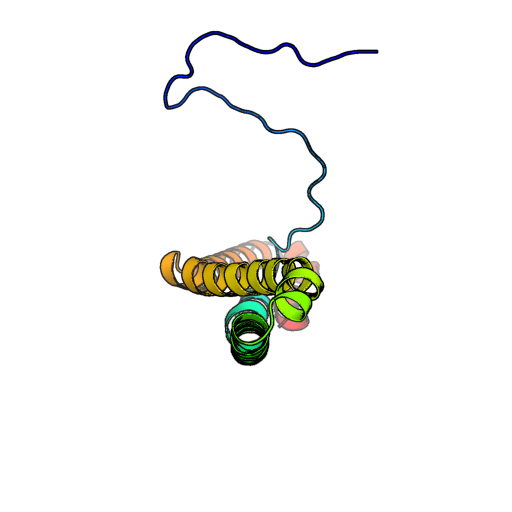9 102 ARG A O 1
ATOM 815 N N . ARG A 1 103 ? 8.781 -8.891 -13.516 1.00 97.81 103 ARG A N 1
ATOM 816 C CA . ARG A 1 103 ? 8.679 -8.731 -14.981 1.00 97.81 103 ARG A CA 1
ATOM 817 C C . ARG A 1 103 ? 8.950 -7.299 -15.441 1.00 97.81 103 ARG A C 1
ATOM 819 O O . ARG A 1 103 ? 9.599 -7.122 -16.465 1.00 97.81 103 ARG A O 1
ATOM 826 N N . LEU A 1 104 ? 8.455 -6.298 -14.712 1.00 97.19 104 LEU A N 1
ATOM 827 C CA . LEU A 1 104 ? 8.735 -4.890 -15.013 1.00 97.19 104 LEU A CA 1
ATOM 828 C C . LEU A 1 104 ? 10.220 -4.562 -14.843 1.00 97.19 104 LEU A C 1
ATOM 830 O O . LEU A 1 104 ? 10.772 -3.848 -15.668 1.00 97.19 104 LEU A O 1
ATOM 834 N N . GLU A 1 105 ? 10.869 -5.106 -13.816 1.00 97.56 105 GLU A N 1
ATOM 835 C CA . GLU A 1 105 ? 12.311 -4.949 -13.601 1.00 97.56 105 GLU A CA 1
ATOM 836 C C . GLU A 1 105 ? 13.128 -5.596 -14.718 1.00 97.56 105 GLU A C 1
ATOM 838 O O . GLU A 1 105 ? 14.032 -4.963 -15.250 1.00 97.56 105 GLU A O 1
ATOM 843 N N . ALA A 1 106 ? 12.767 -6.811 -15.141 1.00 97.62 106 ALA A N 1
ATOM 844 C CA . ALA A 1 106 ? 13.422 -7.469 -16.269 1.00 97.62 106 ALA A CA 1
ATOM 845 C C . ALA A 1 106 ? 13.268 -6.674 -17.580 1.00 97.62 106 ALA A C 1
ATOM 847 O O . ALA A 1 106 ? 14.243 -6.514 -18.316 1.00 97.62 106 ALA A O 1
ATOM 848 N N . ASP A 1 107 ? 12.070 -6.144 -17.861 1.00 97.88 107 ASP A N 1
ATOM 849 C CA . ASP A 1 107 ? 11.829 -5.278 -19.025 1.00 97.88 107 ASP A CA 1
ATOM 850 C C . ASP A 1 107 ? 12.623 -3.968 -18.922 1.00 97.88 107 ASP A C 1
ATOM 852 O O . ASP A 1 107 ? 13.242 -3.539 -19.895 1.00 97.88 107 ASP A O 1
ATOM 856 N N . PHE A 1 108 ? 12.677 -3.359 -17.735 1.00 97.44 108 PHE A N 1
ATOM 857 C CA . PHE A 1 108 ? 13.500 -2.181 -17.473 1.00 97.44 108 PHE A CA 1
ATOM 858 C C . PHE A 1 108 ? 14.981 -2.454 -17.763 1.00 97.44 108 PHE A C 1
ATOM 860 O O . PHE A 1 108 ? 15.579 -1.731 -18.560 1.00 97.44 108 PHE A O 1
ATOM 867 N N . THR A 1 109 ? 15.555 -3.520 -17.196 1.00 97.25 109 THR A N 1
ATOM 868 C CA . THR A 1 109 ? 16.959 -3.897 -17.412 1.00 97.25 109 THR A CA 1
ATOM 869 C C . THR A 1 109 ? 17.251 -4.161 -18.887 1.00 97.25 109 THR A C 1
ATOM 871 O O . THR A 1 109 ? 18.252 -3.672 -19.407 1.00 97.25 109 THR A O 1
ATOM 874 N N . ALA A 1 110 ? 16.369 -4.883 -19.587 1.00 97.81 110 ALA A N 1
ATOM 875 C CA . ALA A 1 110 ? 16.532 -5.159 -21.013 1.00 97.81 110 ALA A CA 1
ATOM 876 C C . ALA A 1 110 ? 16.530 -3.873 -21.857 1.00 97.81 110 ALA A C 1
ATOM 878 O O . ALA A 1 110 ? 17.341 -3.738 -22.774 1.00 97.81 110 ALA A O 1
ATOM 879 N N . ARG A 1 111 ? 15.654 -2.912 -21.534 1.00 97.38 111 ARG A N 1
ATOM 880 C CA . ARG A 1 111 ? 15.581 -1.619 -22.231 1.00 97.38 111 ARG A CA 1
ATOM 881 C C . ARG A 1 111 ? 16.829 -0.776 -22.018 1.00 97.38 111 ARG A C 1
ATOM 883 O O . ARG A 1 111 ? 17.351 -0.246 -22.992 1.00 97.38 111 ARG A O 1
ATOM 890 N N . ILE A 1 112 ? 17.311 -0.655 -20.780 1.00 97.56 112 ILE A N 1
ATOM 891 C CA . ILE A 1 112 ? 18.499 0.167 -20.509 1.00 97.56 112 ILE A CA 1
ATOM 892 C C . ILE A 1 112 ? 19.776 -0.482 -21.048 1.00 97.56 112 ILE A C 1
ATOM 894 O O . ILE A 1 112 ? 20.667 0.229 -21.484 1.00 97.56 112 ILE A O 1
ATOM 898 N N . ALA A 1 113 ? 19.860 -1.816 -21.086 1.00 97.19 113 ALA A N 1
ATOM 899 C CA . ALA A 1 113 ? 21.016 -2.520 -21.641 1.00 97.19 113 ALA A CA 1
ATOM 900 C C . ALA A 1 113 ? 21.148 -2.355 -23.167 1.00 97.19 113 ALA A C 1
ATOM 902 O O . ALA A 1 113 ? 22.240 -2.516 -23.709 1.00 97.19 113 ALA A O 1
ATOM 903 N N . ALA A 1 114 ? 20.054 -2.029 -23.865 1.00 97.75 114 ALA A N 1
ATOM 904 C CA . ALA A 1 114 ? 20.063 -1.766 -25.303 1.00 97.75 114 ALA A CA 1
ATOM 905 C C . ALA A 1 114 ? 20.638 -0.384 -25.672 1.00 97.75 114 ALA A C 1
ATOM 907 O O . ALA A 1 114 ? 20.939 -0.149 -26.843 1.00 97.75 114 ALA A O 1
ATOM 908 N N . ASP A 1 115 ? 20.805 0.517 -24.699 1.00 97.75 115 ASP A N 1
ATOM 909 C CA . ASP A 1 115 ? 21.357 1.858 -24.889 1.00 97.75 115 ASP A CA 1
ATOM 910 C C . ASP A 1 115 ? 22.587 2.053 -23.978 1.00 97.75 115 ASP A C 1
ATOM 912 O O . ASP A 1 115 ? 22.442 2.142 -22.757 1.00 97.75 115 ASP A O 1
ATOM 916 N N . PRO A 1 116 ? 23.809 2.159 -24.537 1.00 97.06 116 PRO A N 1
ATOM 917 C CA . PRO A 1 116 ? 25.027 2.336 -23.746 1.00 97.06 116 PRO A CA 1
ATOM 918 C C . PRO A 1 116 ? 25.003 3.550 -22.809 1.00 97.06 116 PRO A C 1
ATOM 920 O O . PRO A 1 116 ? 25.618 3.504 -21.742 1.00 97.06 116 PRO A O 1
ATOM 923 N N . SER A 1 117 ? 24.300 4.624 -23.186 1.00 97.75 117 SER A N 1
ATOM 924 C CA . SER A 1 117 ? 24.167 5.818 -22.349 1.00 97.75 117 SER A CA 1
ATOM 925 C C . SER A 1 117 ? 23.309 5.523 -21.123 1.00 97.75 117 SER A C 1
ATOM 927 O O . SER A 1 117 ? 23.717 5.829 -20.004 1.00 97.75 117 SER A O 1
ATOM 929 N N . LEU A 1 118 ? 22.149 4.886 -21.314 1.00 97.38 118 LEU A N 1
ATOM 930 C CA . LEU A 1 118 ? 21.262 4.511 -20.207 1.00 97.38 118 LEU A CA 1
ATOM 931 C C . LEU A 1 118 ? 21.893 3.448 -19.311 1.00 97.38 118 LEU A C 1
ATOM 933 O O . LEU A 1 118 ? 21.745 3.505 -18.093 1.00 97.38 118 LEU A O 1
ATOM 937 N N . TRP A 1 119 ? 22.620 2.493 -19.892 1.00 97.19 119 TRP A N 1
ATOM 938 C CA . TRP A 1 119 ? 23.350 1.489 -19.126 1.00 97.19 119 TRP A CA 1
ATOM 939 C C . TRP A 1 119 ? 24.414 2.120 -18.225 1.00 97.19 119 TRP A C 1
ATOM 941 O O . TRP A 1 119 ? 24.530 1.746 -17.059 1.00 97.19 119 TRP A O 1
ATOM 951 N N . SER A 1 120 ? 25.161 3.102 -18.740 1.00 97.38 120 SER A N 1
ATOM 952 C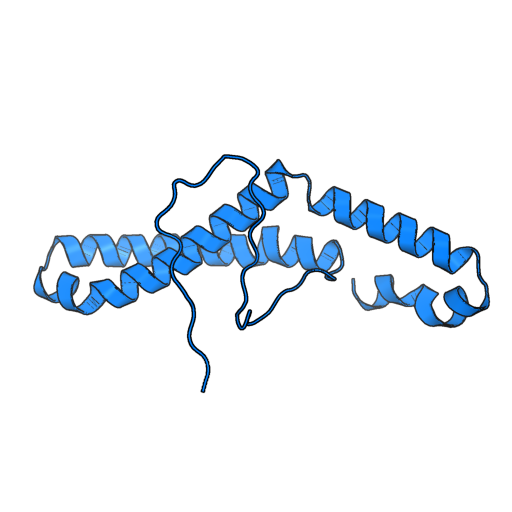 CA . SER A 1 120 ? 26.169 3.813 -17.950 1.00 97.38 120 SER A CA 1
ATOM 953 C C . SER A 1 120 ? 25.567 4.591 -16.778 1.00 97.38 120 SER A C 1
ATOM 955 O O . SER A 1 120 ? 26.255 4.773 -15.777 1.00 97.38 120 SER A O 1
ATOM 957 N N . GLU A 1 121 ? 24.330 5.076 -16.902 1.00 97.06 121 GLU A N 1
ATOM 958 C CA . GLU A 1 121 ? 23.672 5.874 -15.861 1.00 97.06 121 GLU A CA 1
ATOM 959 C C . GLU A 1 121 ? 22.898 5.012 -14.851 1.00 97.06 121 GLU A C 1
ATOM 961 O O . GLU A 1 121 ? 22.940 5.280 -13.653 1.00 97.06 121 GLU A O 1
ATOM 966 N N . TYR A 1 122 ? 22.209 3.962 -15.313 1.00 97.38 122 TYR A N 1
ATOM 967 C CA . TYR A 1 122 ? 21.235 3.213 -14.506 1.00 97.38 122 TYR A CA 1
ATOM 968 C C . TYR A 1 122 ? 21.540 1.721 -14.342 1.00 97.38 122 TYR A C 1
ATOM 970 O O . TYR A 1 122 ? 20.774 1.019 -13.681 1.00 97.38 122 TYR A O 1
ATOM 978 N N . GLY A 1 123 ? 22.633 1.207 -14.914 1.00 95.06 123 GLY A N 1
ATOM 979 C CA . GLY A 1 123 ? 22.950 -0.227 -14.899 1.00 95.06 123 GLY A CA 1
ATOM 980 C C . GLY A 1 123 ? 23.083 -0.837 -13.497 1.00 95.06 123 GLY A C 1
ATOM 981 O O . GLY A 1 123 ? 22.796 -2.020 -13.321 1.00 95.06 123 GLY A O 1
ATOM 982 N N . SER A 1 124 ? 23.461 -0.043 -12.488 1.00 96.12 124 SER A N 1
ATOM 983 C CA . SER A 1 124 ? 23.549 -0.486 -11.088 1.00 96.12 124 SER A CA 1
ATOM 984 C C . SER A 1 124 ? 22.271 -0.264 -10.277 1.00 96.12 124 SER A C 1
ATOM 986 O O . SER A 1 124 ? 22.142 -0.848 -9.206 1.00 96.12 124 SER A O 1
ATOM 988 N N . LEU A 1 125 ? 21.299 0.510 -10.780 1.00 95.94 125 LEU A N 1
ATOM 989 C CA . LEU A 1 125 ? 20.200 1.060 -9.976 1.00 95.94 125 LEU A CA 1
ATOM 990 C C . LEU A 1 125 ? 19.411 -0.005 -9.204 1.00 95.94 125 LEU A C 1
ATOM 992 O O . LEU A 1 125 ? 19.134 0.170 -8.023 1.00 95.94 125 LEU A O 1
ATOM 996 N N . LEU A 1 126 ? 19.040 -1.110 -9.857 1.00 94.81 126 LEU A N 1
ATOM 997 C CA . LEU A 1 126 ? 18.294 -2.176 -9.181 1.00 94.81 126 LEU A CA 1
ATOM 998 C C . LEU A 1 126 ? 19.149 -2.908 -8.142 1.00 94.81 126 LEU A C 1
ATOM 1000 O O . LEU A 1 126 ? 18.620 -3.297 -7.111 1.00 94.81 126 LEU A O 1
ATOM 1004 N N . ASN A 1 127 ? 20.451 -3.073 -8.379 1.00 93.69 127 ASN A N 1
ATOM 1005 C CA . ASN A 1 127 ? 21.348 -3.702 -7.407 1.00 93.69 127 ASN A CA 1
ATOM 1006 C C . ASN A 1 127 ? 21.595 -2.798 -6.197 1.00 93.69 127 ASN A C 1
ATOM 1008 O O . ASN A 1 127 ? 21.719 -3.304 -5.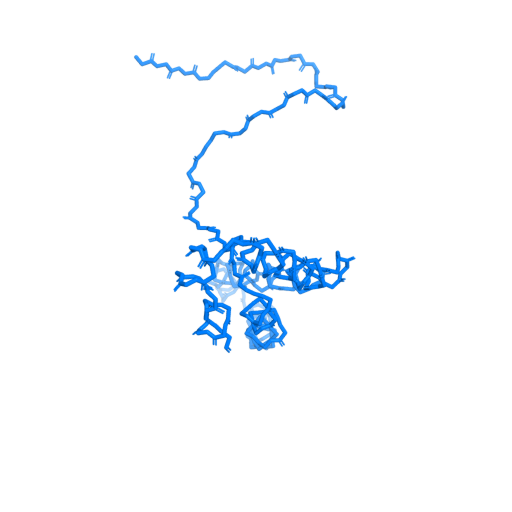093 1.00 93.69 127 ASN A O 1
ATOM 1012 N N . ASP A 1 128 ? 21.643 -1.482 -6.401 1.00 94.50 128 ASP A N 1
ATOM 1013 C CA . ASP A 1 128 ? 21.860 -0.515 -5.322 1.00 94.50 128 ASP A CA 1
ATOM 1014 C C . ASP A 1 128 ? 20.625 -0.374 -4.410 1.00 94.50 128 ASP A C 1
ATOM 1016 O O . ASP A 1 128 ? 20.741 0.045 -3.258 1.00 94.50 128 ASP A O 1
ATOM 1020 N N . LEU A 1 129 ? 19.434 -0.694 -4.931 1.00 90.88 129 LEU A N 1
ATOM 1021 C CA . LEU A 1 129 ? 18.158 -0.614 -4.211 1.00 90.88 129 LEU A CA 1
ATOM 1022 C C . LEU A 1 129 ? 17.709 -1.934 -3.563 1.00 90.88 129 LEU A C 1
ATOM 1024 O O . LEU A 1 129 ? 16.797 -1.899 -2.732 1.00 90.88 129 LEU A O 1
ATOM 1028 N N . ASN A 1 130 ? 18.282 -3.065 -3.979 1.00 86.75 130 ASN A N 1
ATOM 1029 C CA . ASN A 1 130 ? 17.955 -4.406 -3.481 1.00 86.75 130 ASN A CA 1
ATOM 1030 C C . ASN A 1 130 ? 18.846 -4.796 -2.300 1.00 86.75 130 ASN A C 1
ATOM 1032 O O . ASN A 1 130 ? 18.308 -5.455 -1.382 1.00 86.75 130 ASN A O 1
#